Protein AF-A0A8X6MQM7-F1 (afdb_monomer_lite)

InterPro domains:
  IPR036397 Ribonuclease H superfamily [G3DSA:3.30.420.10] (53-143)

Radius of gyration: 23.17 Å; chains: 1; bounding box: 41×34×64 Å

Sequence (143 aa):
MFQRSPRKSLRQASREVGISKSSVHRIMKRCQWRSYIPRLVHALNDDDPDRRVQYCECGPFFFDATVTGPVYLNLLQQSVISSTREDFEQEEIYFQQDGAPPHYHRDVRSFLDGILPNRWIGRRGFVEYPPRSPDLTPLDFFL

pLDDT: mean 82.53, std 10.95, range [50.78, 97.06]

Organism: Nephila pilipes (NCBI:txid299642)

Structure (mmCIF, N/CA/C/O backbone):
data_AF-A0A8X6MQM7-F1
#
_en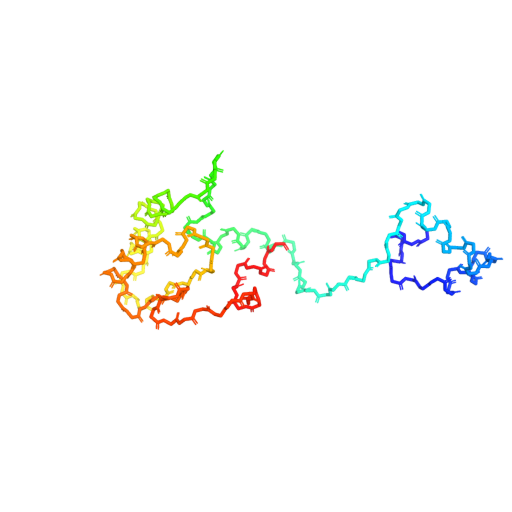try.id   AF-A0A8X6MQM7-F1
#
loop_
_atom_site.group_PDB
_atom_site.id
_atom_site.type_symbol
_atom_site.label_atom_id
_atom_site.label_alt_id
_atom_site.label_comp_id
_atom_site.label_asym_id
_atom_site.label_entity_id
_atom_site.label_seq_id
_atom_site.pdbx_PDB_ins_code
_atom_site.Cartn_x
_atom_site.Cartn_y
_atom_site.Cartn_z
_atom_site.occupancy
_atom_site.B_iso_or_equiv
_atom_site.auth_seq_id
_atom_site.auth_comp_id
_atom_site.auth_asym_id
_atom_site.auth_atom_id
_atom_site.pdbx_PDB_model_num
ATOM 1 N N . MET A 1 1 ? 14.189 -0.778 -37.234 1.00 69.62 1 MET A N 1
ATOM 2 C CA . MET A 1 1 ? 13.014 -1.544 -37.715 1.00 69.62 1 MET A CA 1
ATOM 3 C C . MET A 1 1 ? 12.012 -1.828 -36.597 1.00 69.62 1 MET A C 1
ATOM 5 O O . MET A 1 1 ? 10.958 -1.212 -36.602 1.00 69.62 1 MET A O 1
ATOM 9 N N . PHE A 1 2 ? 12.335 -2.686 -35.622 1.00 72.38 2 PHE A N 1
ATOM 10 C CA . PHE A 1 2 ? 11.419 -3.032 -34.522 1.00 72.38 2 PHE A CA 1
ATOM 11 C C . PHE A 1 2 ? 11.236 -1.913 -33.482 1.00 72.38 2 PHE A C 1
ATOM 13 O O . PHE A 1 2 ? 10.167 -1.811 -32.907 1.00 72.38 2 PHE A O 1
ATOM 20 N N . GLN A 1 3 ? 12.204 -1.001 -33.321 1.00 70.12 3 GLN A N 1
ATOM 21 C CA . GLN A 1 3 ? 12.024 0.217 -32.506 1.00 70.12 3 GLN A CA 1
ATOM 22 C C . GLN A 1 3 ? 10.921 1.144 -33.048 1.00 70.12 3 GLN A C 1
ATOM 24 O O . GLN A 1 3 ? 10.191 1.748 -32.279 1.00 70.12 3 GLN A O 1
ATOM 29 N N . ARG A 1 4 ? 10.770 1.232 -34.379 1.00 73.94 4 ARG A N 1
ATOM 30 C CA . ARG A 1 4 ? 9.742 2.064 -35.036 1.00 73.94 4 ARG A CA 1
ATOM 31 C C . ARG A 1 4 ? 8.397 1.347 -35.181 1.00 73.94 4 ARG A C 1
ATOM 33 O O . ARG A 1 4 ? 7.394 1.972 -35.490 1.00 73.94 4 ARG A O 1
ATOM 40 N N . SER A 1 5 ? 8.378 0.024 -35.027 1.00 72.88 5 SER A N 1
ATOM 41 C CA . SER A 1 5 ? 7.169 -0.792 -35.140 1.00 72.88 5 SER A CA 1
ATOM 42 C C . SER A 1 5 ? 7.301 -2.025 -34.237 1.00 72.88 5 SER A C 1
ATOM 44 O O . SER A 1 5 ? 7.640 -3.113 -34.716 1.00 72.88 5 SER A O 1
ATOM 46 N N . PRO A 1 6 ? 7.064 -1.867 -32.920 1.00 71.88 6 PRO A N 1
ATOM 47 C CA . PRO A 1 6 ? 7.285 -2.930 -31.932 1.00 71.88 6 PRO A CA 1
ATOM 48 C C . PRO A 1 6 ? 6.374 -4.146 -32.129 1.00 71.88 6 PRO A C 1
ATOM 50 O O . PRO A 1 6 ? 6.737 -5.263 -31.781 1.00 71.88 6 PRO A O 1
ATOM 53 N N . ARG A 1 7 ? 5.206 -3.939 -32.752 1.00 74.31 7 ARG A N 1
ATOM 54 C CA . ARG A 1 7 ? 4.215 -4.984 -33.060 1.00 74.31 7 ARG A CA 1
ATOM 55 C C . ARG A 1 7 ? 4.535 -5.7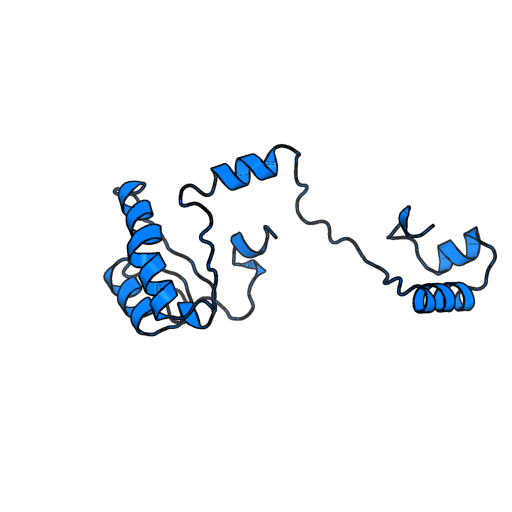83 -34.332 1.00 74.31 7 ARG A C 1
ATOM 57 O O . ARG A 1 7 ? 3.790 -6.696 -34.687 1.00 74.31 7 ARG A O 1
ATOM 64 N N . LYS A 1 8 ? 5.606 -5.439 -35.054 1.00 82.31 8 LYS A N 1
ATOM 65 C CA . LYS A 1 8 ? 5.937 -6.058 -36.342 1.00 82.31 8 LYS A CA 1
ATOM 66 C C . LYS A 1 8 ? 6.334 -7.523 -36.162 1.00 82.31 8 LYS A C 1
ATOM 68 O O . LYS A 1 8 ? 7.197 -7.856 -35.355 1.00 82.31 8 LYS A O 1
ATOM 73 N N . SER A 1 9 ? 5.734 -8.411 -36.955 1.00 84.75 9 SER A N 1
ATOM 74 C CA . SER A 1 9 ? 6.043 -9.842 -36.886 1.00 84.75 9 SER A CA 1
ATOM 75 C C . SER A 1 9 ? 7.395 -10.179 -37.527 1.00 84.75 9 SER A C 1
ATOM 77 O O . SER A 1 9 ? 7.835 -9.533 -38.479 1.00 84.75 9 SER A O 1
ATOM 79 N N . LEU A 1 10 ? 8.018 -11.279 -37.086 1.00 85.12 10 LEU A N 1
ATOM 80 C CA . LEU A 1 10 ? 9.248 -11.812 -37.697 1.00 85.12 10 LEU A CA 1
ATOM 81 C C . LEU A 1 10 ? 9.092 -12.107 -39.196 1.00 85.12 10 LEU A C 1
ATOM 83 O O . LEU A 1 10 ? 10.050 -11.987 -39.955 1.00 85.12 10 LEU A O 1
ATOM 87 N N . ARG A 1 11 ? 7.889 -12.513 -39.627 1.00 85.94 11 ARG A N 1
ATOM 88 C CA . ARG A 1 11 ? 7.586 -12.809 -41.036 1.00 85.94 11 ARG A CA 1
ATOM 89 C C . ARG A 1 11 ? 7.564 -11.535 -41.873 1.00 85.94 11 ARG A C 1
ATOM 91 O O . ARG A 1 11 ? 8.137 -11.509 -42.956 1.00 85.94 11 ARG A O 1
ATOM 98 N N . GLN A 1 12 ? 6.930 -10.487 -41.360 1.00 85.31 12 GLN A N 1
ATOM 99 C CA . GLN A 1 12 ? 6.891 -9.189 -42.023 1.00 85.31 12 GLN A CA 1
ATOM 100 C C . GLN A 1 12 ? 8.286 -8.564 -42.081 1.00 85.31 12 GLN A C 1
ATOM 102 O O . GLN A 1 12 ? 8.696 -8.081 -43.131 1.00 85.31 12 GLN A O 1
ATOM 107 N N . ALA A 1 13 ? 9.058 -8.684 -41.000 1.00 86.50 13 ALA A N 1
ATOM 108 C CA . ALA A 1 13 ? 10.434 -8.216 -40.988 1.00 86.50 13 ALA A CA 1
ATOM 109 C C . ALA A 1 13 ? 11.338 -8.969 -41.977 1.00 86.50 13 ALA A C 1
ATOM 111 O O . ALA A 1 13 ? 12.145 -8.362 -42.670 1.00 86.50 13 ALA A O 1
ATOM 112 N N . SER A 1 14 ? 11.156 -10.285 -42.096 1.00 91.06 14 SER A N 1
ATOM 113 C CA . SER A 1 14 ? 11.846 -11.108 -43.094 1.00 91.06 14 SER A CA 1
ATOM 114 C C . SER A 1 14 ? 11.558 -10.648 -44.526 1.00 91.06 14 SER A C 1
ATOM 116 O O . SER A 1 14 ? 12.489 -10.513 -45.314 1.00 91.06 14 SER A O 1
ATOM 118 N N . ARG A 1 15 ? 10.294 -10.339 -44.846 1.00 90.25 15 ARG A N 1
ATOM 119 C CA . ARG A 1 15 ? 9.900 -9.827 -46.170 1.00 90.25 15 ARG A CA 1
ATOM 120 C C . ARG A 1 15 ? 10.485 -8.449 -46.476 1.00 90.25 15 ARG A C 1
ATOM 122 O O . ARG A 1 15 ? 10.877 -8.210 -47.606 1.00 90.25 15 ARG A O 1
ATOM 129 N N . GLU A 1 16 ? 10.533 -7.562 -45.488 1.00 89.12 16 GLU A N 1
ATOM 130 C CA . GLU A 1 16 ? 11.021 -6.187 -45.666 1.00 89.12 16 GLU A CA 1
ATOM 131 C C . GLU A 1 16 ? 12.545 -6.103 -45.829 1.00 89.12 16 GLU A C 1
ATOM 133 O O . GLU A 1 16 ? 13.024 -5.265 -46.584 1.00 89.12 16 GLU A O 1
ATOM 138 N N . VAL A 1 17 ? 13.312 -6.951 -45.133 1.00 88.12 17 VAL A N 1
ATOM 139 C CA . VAL A 1 17 ? 14.790 -6.931 -45.195 1.00 88.12 17 VAL A CA 1
ATOM 140 C C . VAL A 1 17 ? 15.338 -7.955 -46.201 1.00 88.12 17 VAL A C 1
ATOM 142 O O . VAL A 1 17 ? 16.529 -7.965 -46.487 1.00 88.12 17 VAL A O 1
ATOM 145 N N . GLY A 1 18 ? 14.497 -8.852 -46.730 1.00 89.69 18 GLY A N 1
ATOM 146 C CA . GLY A 1 18 ? 14.922 -9.914 -47.654 1.00 89.69 18 GLY A CA 1
ATOM 147 C C . GLY A 1 18 ? 15.763 -11.020 -47.001 1.00 89.69 18 GLY A C 1
ATOM 148 O O . GLY A 1 18 ? 16.360 -11.841 -47.689 1.00 89.69 18 GLY A O 1
ATOM 149 N N . ILE A 1 19 ? 15.814 -11.068 -45.667 1.00 90.69 19 ILE A N 1
ATOM 150 C CA . ILE A 1 19 ? 16.559 -12.069 -44.892 1.00 90.69 19 ILE A CA 1
ATOM 151 C C . ILE A 1 19 ? 15.595 -13.165 -44.433 1.00 90.69 19 ILE A C 1
ATOM 153 O O . ILE A 1 19 ? 14.445 -12.886 -44.097 1.00 90.69 19 ILE A O 1
ATOM 157 N N . SER A 1 20 ? 16.057 -14.417 -44.343 1.00 92.12 20 SER A N 1
ATOM 158 C CA . SER A 1 20 ? 15.228 -15.518 -43.839 1.00 92.12 20 SER A CA 1
ATOM 159 C C . SER A 1 20 ? 14.712 -15.255 -42.416 1.00 92.12 20 SER A C 1
ATOM 161 O O . SER A 1 20 ? 15.423 -14.742 -41.546 1.00 92.12 20 SER A O 1
ATOM 163 N N . LYS A 1 21 ? 13.467 -15.666 -42.144 1.00 91.44 21 LYS A N 1
ATOM 164 C CA . LYS A 1 21 ? 12.824 -15.540 -40.822 1.00 91.44 21 LYS A CA 1
ATOM 165 C C . LYS A 1 21 ? 13.706 -16.076 -39.683 1.00 91.44 21 LYS A C 1
ATOM 167 O O . LYS A 1 21 ? 13.753 -15.475 -38.611 1.00 91.44 21 LYS A O 1
ATOM 172 N N . SER A 1 22 ? 14.415 -17.182 -39.912 1.00 92.00 22 SER A N 1
ATOM 173 C CA . SER A 1 22 ? 15.315 -17.806 -38.933 1.00 92.00 22 SER A CA 1
ATOM 174 C C . SER A 1 22 ? 16.516 -16.919 -38.599 1.00 92.00 22 SER A C 1
ATOM 176 O O . SER A 1 22 ? 16.899 -16.808 -37.435 1.00 92.00 22 SER A O 1
ATOM 178 N N . SER A 1 23 ? 17.084 -16.241 -39.598 1.00 92.12 23 SER A N 1
ATOM 179 C CA . SER A 1 23 ? 18.174 -15.287 -39.390 1.00 92.12 23 SER A CA 1
ATOM 180 C C . SER A 1 23 ? 17.693 -14.021 -38.680 1.00 92.12 23 SER A C 1
ATOM 182 O O . SER A 1 23 ? 18.352 -13.586 -37.738 1.00 92.12 23 SER A O 1
ATOM 184 N N . VAL A 1 24 ? 16.505 -13.499 -39.017 1.00 88.75 24 VAL A N 1
ATOM 185 C CA . VAL A 1 24 ? 15.880 -12.387 -38.268 1.00 88.75 24 VAL A CA 1
ATOM 186 C C . VAL A 1 24 ? 15.671 -12.767 -36.797 1.00 88.75 24 VAL A C 1
ATOM 188 O O . VAL A 1 24 ? 16.016 -11.998 -35.901 1.00 88.75 24 VAL A O 1
ATOM 191 N N . HIS A 1 25 ? 15.177 -13.980 -36.526 1.00 86.62 25 HIS A N 1
ATOM 192 C CA . HIS A 1 25 ? 15.001 -14.478 -35.161 1.00 86.62 25 HIS A CA 1
ATOM 193 C C . HIS A 1 25 ? 16.331 -14.582 -34.393 1.00 86.62 25 HIS A C 1
ATOM 195 O O . HIS A 1 25 ? 16.414 -14.161 -33.238 1.00 86.62 25 HIS A O 1
ATOM 201 N N . ARG A 1 26 ? 17.387 -15.097 -35.037 1.00 90.56 26 ARG A N 1
ATOM 202 C CA . ARG A 1 26 ? 18.726 -15.221 -34.436 1.00 90.56 26 ARG A CA 1
ATOM 203 C C . ARG A 1 26 ? 19.336 -13.856 -34.111 1.00 90.56 26 ARG A C 1
ATOM 205 O O . ARG A 1 26 ? 19.917 -13.696 -33.040 1.00 90.56 26 ARG A O 1
ATOM 212 N N . ILE A 1 27 ? 19.170 -12.878 -35.002 1.00 89.19 27 ILE A N 1
ATOM 213 C CA . ILE A 1 27 ? 19.611 -11.494 -34.781 1.00 89.19 27 ILE A CA 1
ATOM 214 C C . ILE A 1 27 ? 18.867 -10.890 -33.587 1.00 89.19 27 ILE A C 1
ATOM 216 O O . ILE A 1 27 ? 19.514 -10.374 -32.682 1.00 89.19 27 ILE A O 1
ATOM 220 N N . MET A 1 28 ? 17.538 -11.037 -33.512 1.00 84.12 28 MET A N 1
ATOM 221 C CA . MET A 1 28 ? 16.766 -10.548 -32.360 1.00 84.12 28 MET A CA 1
ATOM 222 C C . MET A 1 28 ? 17.231 -11.160 -31.036 1.00 84.12 28 MET A C 1
ATOM 224 O O . MET A 1 28 ? 17.377 -10.439 -30.053 1.00 84.12 28 MET A O 1
ATOM 228 N N . LYS A 1 29 ? 17.516 -12.468 -31.007 1.00 85.56 29 LYS A N 1
ATOM 229 C CA . LYS A 1 29 ? 18.061 -13.136 -29.815 1.00 85.56 29 LYS A CA 1
ATOM 230 C C . LYS A 1 29 ? 19.439 -12.597 -29.427 1.00 85.56 29 LYS A C 1
ATOM 232 O O . LYS A 1 29 ? 19.660 -12.344 -28.247 1.00 85.56 29 LYS A O 1
ATOM 237 N N . ARG A 1 30 ? 20.334 -12.382 -30.398 1.00 87.88 30 ARG A N 1
ATOM 238 C CA . ARG A 1 30 ? 21.678 -11.825 -30.164 1.00 87.88 30 ARG A CA 1
ATOM 239 C C . ARG A 1 30 ? 21.627 -10.383 -29.655 1.00 87.88 30 ARG A C 1
ATOM 241 O O . ARG A 1 30 ? 22.384 -10.038 -28.760 1.00 87.88 30 ARG A O 1
ATOM 248 N N . CYS A 1 31 ? 20.712 -9.571 -30.179 1.00 84.25 31 CYS A N 1
ATOM 249 C CA . CYS A 1 31 ? 20.492 -8.191 -29.740 1.00 84.25 31 CYS A CA 1
ATOM 250 C C . CYS A 1 31 ? 19.632 -8.081 -28.466 1.00 84.25 31 CYS A C 1
ATOM 252 O O . CYS A 1 31 ? 19.270 -6.975 -28.083 1.00 84.25 31 CYS A O 1
ATOM 254 N N . GLN A 1 32 ? 19.259 -9.205 -27.838 1.00 80.19 32 GLN A N 1
ATOM 255 C CA . GLN A 1 32 ? 18.359 -9.273 -26.677 1.00 80.19 32 GLN A CA 1
ATOM 256 C C . GLN A 1 32 ? 16.996 -8.584 -26.881 1.00 80.19 32 GLN A C 1
ATOM 258 O O . GLN A 1 32 ? 16.329 -8.183 -25.927 1.00 80.19 32 GLN A O 1
ATOM 263 N N . TRP A 1 33 ? 16.527 -8.489 -28.125 1.00 77.12 33 TRP A N 1
ATOM 264 C CA . TRP A 1 33 ? 15.236 -7.887 -28.436 1.00 77.12 33 TRP A CA 1
ATOM 265 C C . TRP A 1 33 ? 14.112 -8.877 -28.153 1.00 77.12 33 TRP A C 1
ATOM 267 O O . TRP A 1 33 ? 13.951 -9.896 -28.832 1.00 77.12 33 TRP A O 1
ATOM 277 N N . ARG A 1 34 ? 13.315 -8.563 -27.132 1.00 67.12 34 ARG A N 1
ATOM 278 C CA . ARG A 1 34 ? 12.079 -9.278 -26.814 1.00 67.12 34 ARG A CA 1
ATOM 279 C C . ARG A 1 34 ? 10.936 -8.657 -27.611 1.00 67.12 34 ARG A C 1
ATOM 281 O O . ARG A 1 34 ? 10.834 -7.440 -27.712 1.00 67.12 34 ARG A O 1
ATOM 288 N N . SER A 1 35 ? 10.081 -9.499 -28.186 1.00 60.84 35 SER A N 1
ATOM 289 C CA . SER A 1 35 ? 8.825 -9.048 -28.789 1.00 60.84 35 SER A CA 1
ATOM 290 C C . SER A 1 35 ? 7.924 -8.547 -27.664 1.00 60.84 35 SER A C 1
ATOM 292 O O . SER A 1 35 ? 7.315 -9.354 -26.966 1.00 60.84 35 SER A O 1
ATOM 294 N N . TYR A 1 36 ? 7.889 -7.237 -27.446 1.00 63.38 36 TYR A N 1
ATOM 295 C CA . TYR A 1 36 ? 6.991 -6.617 -26.481 1.00 63.38 36 TYR A CA 1
ATOM 296 C C . TYR A 1 36 ? 5.650 -6.352 -27.166 1.00 63.38 36 TYR A C 1
ATOM 298 O O . TYR A 1 36 ? 5.591 -5.636 -28.165 1.00 63.38 36 TYR A O 1
ATOM 306 N N . ILE A 1 37 ? 4.580 -6.962 -26.660 1.00 62.50 37 ILE A N 1
ATOM 307 C CA . ILE A 1 37 ? 3.211 -6.637 -27.062 1.00 62.50 37 ILE A CA 1
ATOM 308 C C . ILE A 1 37 ? 2.756 -5.528 -26.109 1.00 62.50 37 ILE A C 1
ATOM 310 O O . ILE A 1 37 ? 2.568 -5.822 -24.929 1.00 62.50 37 ILE A O 1
ATOM 314 N N . PRO A 1 38 ? 2.584 -4.275 -26.573 1.00 60.44 38 PRO A N 1
ATOM 315 C CA . PRO A 1 38 ? 2.040 -3.225 -25.727 1.00 60.44 38 PRO A CA 1
ATOM 316 C C . PRO A 1 38 ? 0.609 -3.609 -25.371 1.00 60.44 38 PRO A C 1
ATOM 318 O O . PRO A 1 38 ? -0.239 -3.706 -26.267 1.00 60.44 38 PRO A O 1
ATOM 321 N N . ARG A 1 39 ? 0.356 -3.845 -24.084 1.00 60.66 39 ARG A N 1
ATOM 322 C CA . ARG A 1 39 ? -1.002 -3.917 -23.555 1.00 60.66 39 ARG A CA 1
ATOM 323 C C . ARG A 1 39 ? -1.494 -2.476 -23.485 1.00 60.66 39 ARG A C 1
ATOM 325 O O . ARG A 1 39 ? -0.867 -1.662 -22.819 1.00 60.66 39 ARG A O 1
ATOM 332 N N . LEU A 1 40 ? -2.543 -2.149 -24.239 1.00 61.66 40 LEU A N 1
ATOM 333 C CA . LEU A 1 40 ? -3.193 -0.853 -24.081 1.00 61.66 40 LEU A CA 1
ATOM 334 C C . LEU A 1 40 ? -3.894 -0.886 -22.723 1.00 61.66 40 LEU A C 1
ATOM 336 O O . LEU A 1 40 ? -4.897 -1.575 -22.558 1.00 61.66 40 LEU A O 1
ATOM 340 N N . VAL A 1 41 ? -3.295 -0.216 -21.755 1.00 64.12 41 VAL A N 1
ATOM 341 C CA . VAL A 1 41 ? -3.968 0.245 -20.543 1.00 64.12 41 VAL A CA 1
ATOM 342 C C . VAL A 1 41 ? -4.381 1.697 -20.802 1.00 64.12 41 VAL A C 1
ATOM 344 O O . VAL A 1 41 ? -3.936 2.272 -21.799 1.00 64.12 41 VAL A O 1
ATOM 347 N N . HIS A 1 42 ? -5.298 2.246 -20.002 1.00 64.50 42 HIS A N 1
ATOM 348 C CA . HIS A 1 42 ? -5.921 3.552 -20.252 1.00 64.50 42 HIS A CA 1
ATOM 349 C C . HIS A 1 42 ? -4.907 4.617 -20.700 1.00 64.50 42 HIS A C 1
ATOM 351 O O . HIS A 1 42 ? -3.803 4.696 -20.162 1.00 64.50 42 HIS A O 1
ATOM 357 N N . ALA A 1 43 ? -5.276 5.400 -21.718 1.00 72.06 43 ALA A N 1
ATOM 358 C CA . ALA A 1 43 ? -4.416 6.462 -22.223 1.00 72.06 43 ALA A CA 1
ATOM 359 C C . ALA A 1 43 ? -4.177 7.493 -21.113 1.00 72.06 43 ALA A C 1
ATOM 361 O O . ALA A 1 43 ? -5.136 7.949 -20.495 1.00 72.06 43 ALA A O 1
ATOM 362 N N . LEU A 1 44 ? -2.907 7.817 -20.871 1.00 71.19 44 LEU A N 1
ATOM 363 C CA . LEU A 1 44 ? -2.506 8.905 -19.989 1.00 71.19 44 LEU A CA 1
ATOM 364 C C . LEU A 1 44 ? -2.463 10.195 -20.803 1.00 71.19 44 LEU A C 1
ATOM 366 O O . LEU A 1 44 ? -1.797 10.235 -21.839 1.00 71.19 44 LEU A O 1
ATOM 370 N N . ASN A 1 45 ? -3.170 11.220 -20.349 1.00 82.75 45 ASN A N 1
ATOM 371 C CA . ASN A 1 45 ? -3.050 12.581 -20.858 1.00 82.75 45 ASN A CA 1
ATOM 372 C C . ASN A 1 45 ? -1.884 13.304 -20.168 1.00 82.75 45 ASN A C 1
ATOM 374 O O . ASN A 1 45 ? -1.473 12.916 -19.075 1.00 82.75 45 ASN A O 1
ATOM 378 N N . ASP A 1 46 ? -1.393 14.384 -20.775 1.00 80.12 46 ASP A N 1
ATOM 379 C CA . ASP A 1 46 ? -0.273 15.169 -20.234 1.00 80.12 46 ASP A CA 1
ATOM 380 C C . ASP A 1 46 ? -0.574 15.764 -18.842 1.00 80.12 46 ASP A C 1
ATOM 382 O O . ASP A 1 46 ? 0.335 15.891 -18.028 1.00 80.12 46 ASP A O 1
ATOM 386 N N . ASP A 1 47 ? -1.850 16.035 -18.537 1.00 77.81 47 ASP A N 1
ATOM 387 C CA . ASP A 1 47 ? -2.315 16.541 -17.232 1.00 77.81 47 ASP A CA 1
ATOM 388 C C . ASP A 1 47 ? -2.556 15.433 -16.188 1.00 77.81 47 ASP A C 1
ATOM 390 O O . ASP A 1 47 ? -2.796 15.715 -15.010 1.00 77.81 47 ASP A O 1
ATOM 394 N N . ASP A 1 48 ? -2.575 14.161 -16.599 1.00 74.56 48 ASP A N 1
ATOM 395 C CA . ASP A 1 48 ? -2.923 13.065 -15.694 1.00 74.56 48 ASP A CA 1
ATOM 396 C C . ASP A 1 48 ? -1.929 12.898 -14.532 1.00 74.56 48 ASP A C 1
ATOM 398 O O . ASP A 1 48 ? -2.402 12.605 -13.435 1.00 74.56 48 ASP A O 1
ATOM 402 N N . PRO A 1 49 ? -0.598 13.082 -14.683 1.00 70.94 49 PRO A N 1
ATOM 403 C CA . PRO A 1 49 ? 0.334 13.025 -13.557 1.00 70.94 49 PRO A CA 1
ATOM 404 C C . PRO A 1 49 ? -0.008 14.025 -12.448 1.00 70.94 49 PRO A C 1
ATOM 406 O O . PRO A 1 49 ? -0.104 13.630 -11.287 1.00 70.94 49 PRO A O 1
ATOM 409 N N . ASP A 1 50 ? -0.272 15.284 -12.800 1.00 70.69 50 ASP A N 1
ATOM 410 C CA . ASP A 1 50 ? -0.582 16.335 -11.826 1.00 70.69 50 ASP A CA 1
ATOM 411 C C . ASP A 1 50 ? -1.934 16.083 -11.157 1.00 70.69 50 ASP A C 1
ATOM 413 O O . ASP A 1 50 ? -2.045 16.138 -9.932 1.00 70.69 50 ASP A O 1
ATOM 417 N N . ARG A 1 51 ? -2.952 15.696 -11.938 1.00 68.81 51 ARG A N 1
ATOM 418 C CA . ARG A 1 51 ? -4.269 15.316 -11.399 1.00 68.81 51 ARG A CA 1
ATOM 419 C C . ARG A 1 51 ? -4.194 14.103 -10.478 1.00 68.81 51 ARG A C 1
ATOM 421 O O . ARG A 1 51 ? -4.945 14.033 -9.512 1.00 68.81 51 ARG A O 1
ATOM 428 N N . ARG A 1 52 ? -3.299 13.151 -10.751 1.00 69.62 52 ARG A N 1
ATOM 429 C CA . ARG A 1 52 ? -3.079 11.967 -9.902 1.00 69.62 52 ARG A CA 1
ATOM 430 C C . ARG A 1 52 ? -2.372 12.317 -8.602 1.00 69.62 52 ARG A C 1
ATOM 432 O O . ARG A 1 52 ? -2.747 11.785 -7.565 1.00 69.62 52 ARG A O 1
ATOM 439 N N . VAL A 1 53 ? -1.384 13.210 -8.648 1.00 64.88 53 VAL A N 1
ATOM 440 C CA . VAL A 1 53 ? -0.733 13.732 -7.438 1.00 64.88 53 VAL A CA 1
ATOM 441 C C . VAL A 1 53 ? -1.736 14.522 -6.600 1.00 64.88 53 VAL A C 1
ATOM 443 O O . VAL A 1 53 ? -1.784 14.337 -5.390 1.00 64.88 53 VAL A O 1
ATOM 446 N N . GLN A 1 54 ? -2.583 15.328 -7.244 1.00 64.00 54 GLN A N 1
ATOM 447 C CA . GLN A 1 54 ? -3.636 16.092 -6.578 1.00 64.00 54 GLN A CA 1
ATOM 448 C C . GLN A 1 54 ? -4.750 15.205 -5.997 1.00 64.00 54 GLN A C 1
ATOM 450 O O . GLN A 1 54 ? -5.290 15.532 -4.949 1.00 64.00 54 GLN A O 1
ATOM 455 N N . TYR A 1 55 ? -5.082 14.082 -6.644 1.00 63.81 55 TYR A N 1
ATOM 456 C CA . TYR A 1 55 ? -6.062 13.109 -6.140 1.00 63.81 55 TYR A CA 1
ATOM 457 C C . TYR A 1 55 ? -5.607 12.434 -4.836 1.00 63.81 55 TYR A C 1
ATOM 459 O O . TYR A 1 55 ? -6.427 12.052 -4.007 1.00 63.81 55 TYR A O 1
ATOM 467 N N . CYS A 1 56 ? -4.298 12.282 -4.634 1.00 64.75 56 CYS A N 1
ATOM 468 C CA . CYS A 1 56 ? -3.740 11.758 -3.394 1.00 64.75 56 CYS A CA 1
ATOM 469 C C . CYS A 1 56 ? -3.658 12.869 -2.333 1.00 64.75 56 CYS A C 1
ATOM 471 O O . CYS A 1 56 ? -2.565 13.351 -2.043 1.00 64.75 56 CYS A O 1
ATOM 473 N N . GLU A 1 57 ? -4.785 13.249 -1.725 1.00 64.44 57 GLU A N 1
ATOM 474 C CA . GLU A 1 57 ? -4.833 14.293 -0.680 1.00 64.44 57 GLU A CA 1
ATOM 475 C C . GLU A 1 57 ? -3.911 13.980 0.514 1.00 64.44 57 GLU A C 1
ATOM 477 O O . GLU A 1 57 ? -3.188 14.847 0.996 1.00 64.44 57 GLU A O 1
ATOM 482 N N . CYS A 1 58 ? -3.833 12.709 0.925 1.00 69.81 58 CYS A N 1
ATOM 483 C CA . CYS A 1 58 ? -2.926 12.252 1.988 1.00 69.81 58 CYS A CA 1
ATOM 484 C C . CYS A 1 58 ? -1.465 12.049 1.532 1.00 69.81 58 CYS A C 1
ATOM 486 O O . CYS A 1 58 ? -0.598 11.785 2.363 1.00 69.81 58 CYS A O 1
ATOM 488 N N . GLY A 1 59 ? -1.185 12.172 0.230 1.00 74.44 59 GLY A N 1
ATOM 489 C CA . GLY A 1 59 ? 0.149 12.064 -0.360 1.00 74.44 59 GLY A CA 1
ATOM 490 C C . GLY A 1 59 ? 0.782 10.659 -0.352 1.00 74.44 59 GLY A C 1
ATOM 491 O O . GLY A 1 59 ? 0.326 9.739 0.331 1.00 74.44 59 GLY A O 1
ATOM 492 N N . PRO A 1 60 ? 1.850 10.453 -1.145 1.00 82.12 60 PRO A N 1
ATOM 493 C CA . PRO A 1 60 ? 2.665 9.246 -1.072 1.00 82.12 60 PRO A CA 1
ATOM 494 C C . PRO A 1 60 ? 3.552 9.251 0.181 1.00 82.12 60 PRO A C 1
ATOM 496 O O . PRO A 1 60 ? 4.228 10.236 0.478 1.00 82.12 60 PRO A O 1
ATOM 499 N N . PHE A 1 61 ? 3.620 8.111 0.870 1.00 85.38 61 PHE A N 1
ATOM 500 C CA . PHE A 1 61 ? 4.525 7.903 2.001 1.00 85.38 61 PHE A CA 1
ATOM 501 C C . PHE A 1 61 ? 5.743 7.097 1.562 1.00 85.38 61 PHE A C 1
ATOM 503 O O . PHE A 1 61 ? 5.619 5.966 1.086 1.00 85.38 61 PHE A O 1
ATOM 510 N N . PHE A 1 62 ? 6.925 7.681 1.731 1.00 87.12 62 PHE A N 1
ATOM 511 C CA . PHE A 1 62 ? 8.190 7.045 1.381 1.00 87.12 62 PHE A CA 1
ATOM 512 C C . PHE A 1 62 ? 8.869 6.480 2.624 1.00 87.12 62 PHE A C 1
ATOM 514 O O . PHE A 1 62 ? 8.861 7.092 3.690 1.00 87.12 62 PHE A O 1
ATOM 521 N N . PHE A 1 63 ? 9.477 5.308 2.466 1.00 86.81 63 PHE A N 1
ATOM 522 C CA . PHE A 1 63 ? 10.212 4.627 3.521 1.00 86.81 63 PHE A CA 1
ATOM 523 C C . PHE A 1 63 ? 11.644 4.375 3.061 1.00 86.81 63 PHE A C 1
ATOM 525 O O . PHE A 1 63 ? 11.859 3.765 2.015 1.00 86.81 63 PHE A O 1
ATOM 532 N N . ASP A 1 64 ? 12.618 4.766 3.881 1.00 90.00 64 ASP A N 1
ATOM 533 C CA . ASP A 1 64 ? 14.042 4.504 3.617 1.00 90.00 64 ASP A CA 1
ATOM 534 C C . ASP A 1 64 ? 14.451 3.053 3.935 1.00 90.00 64 ASP A C 1
ATOM 536 O O . ASP A 1 64 ? 15.589 2.639 3.713 1.00 90.00 64 ASP A O 1
ATOM 540 N N . ALA A 1 65 ? 13.525 2.260 4.481 1.00 89.62 65 ALA A N 1
ATOM 541 C CA . ALA A 1 65 ? 13.754 0.895 4.925 1.00 89.62 65 ALA A CA 1
ATOM 542 C C . ALA A 1 65 ? 12.551 -0.012 4.629 1.00 89.62 65 ALA A C 1
ATOM 544 O O . ALA A 1 65 ? 11.491 0.425 4.185 1.00 89.62 65 ALA A O 1
ATOM 545 N N . THR A 1 66 ? 12.719 -1.311 4.895 1.00 93.06 66 THR A N 1
ATOM 546 C CA . THR A 1 66 ? 11.641 -2.293 4.722 1.00 93.06 66 THR A CA 1
ATOM 547 C C . THR A 1 66 ? 10.464 -1.957 5.632 1.00 93.06 66 THR A C 1
ATOM 549 O O . THR A 1 66 ? 10.619 -1.842 6.849 1.00 93.06 66 THR A O 1
ATOM 552 N N . VAL A 1 67 ? 9.270 -1.875 5.049 1.00 94.38 67 VAL A N 1
ATOM 553 C CA . VAL A 1 67 ? 8.030 -1.698 5.803 1.00 94.38 67 VAL A CA 1
ATOM 554 C C . VAL A 1 67 ? 7.754 -2.971 6.600 1.00 94.38 67 VAL A C 1
ATOM 556 O O . VAL A 1 67 ? 7.564 -4.048 6.039 1.00 94.38 67 VAL A O 1
ATOM 559 N N . THR A 1 68 ? 7.747 -2.854 7.924 1.00 96.50 68 THR A N 1
ATOM 560 C CA . THR A 1 68 ? 7.349 -3.923 8.851 1.00 96.50 68 THR A CA 1
ATOM 561 C C . THR A 1 68 ? 5.955 -3.639 9.402 1.00 96.50 68 THR A C 1
ATOM 563 O O . THR A 1 68 ? 5.457 -2.524 9.279 1.00 96.50 68 THR A O 1
ATOM 566 N N . GLY A 1 69 ? 5.317 -4.626 10.037 1.00 96.00 69 GLY A N 1
ATOM 567 C CA . GLY A 1 69 ? 4.009 -4.431 10.677 1.00 96.00 69 GLY A CA 1
ATOM 568 C C . GLY A 1 69 ? 3.962 -3.228 11.635 1.00 96.00 69 GLY A C 1
ATOM 569 O O . GLY A 1 69 ? 3.071 -2.397 11.485 1.00 96.00 69 GLY A O 1
ATOM 570 N N . PRO A 1 70 ? 4.922 -3.074 12.568 1.00 97.06 70 PRO A N 1
ATOM 571 C CA . PRO A 1 70 ? 4.979 -1.907 13.453 1.00 97.06 70 PRO A CA 1
ATOM 572 C C . PRO A 1 70 ? 5.180 -0.570 12.728 1.00 97.06 70 PRO A C 1
ATOM 574 O O . PRO A 1 70 ? 4.520 0.407 13.067 1.00 97.06 70 PRO A O 1
ATOM 577 N N . VAL A 1 71 ? 6.053 -0.527 11.714 1.00 96.44 71 VAL A N 1
ATOM 578 C CA . VAL A 1 71 ? 6.278 0.687 10.902 1.00 96.44 71 VAL A CA 1
ATOM 579 C C . VAL A 1 71 ? 5.001 1.073 10.155 1.00 96.44 71 VAL A C 1
ATOM 581 O O . VAL A 1 71 ? 4.611 2.236 10.147 1.00 96.44 71 VAL A O 1
ATOM 584 N N . TYR A 1 72 ? 4.314 0.086 9.584 1.00 96.00 72 TYR A N 1
ATOM 585 C CA . TYR A 1 72 ? 3.051 0.299 8.890 1.00 96.00 72 TYR A CA 1
ATOM 586 C C . TYR A 1 72 ? 1.934 0.761 9.835 1.00 96.00 72 TYR A C 1
ATOM 588 O O . TYR A 1 72 ? 1.206 1.695 9.519 1.00 96.00 72 TYR A O 1
ATOM 596 N N . LEU A 1 73 ? 1.823 0.158 11.024 1.00 96.31 73 LEU A N 1
ATOM 597 C CA . LEU A 1 73 ? 0.863 0.592 12.042 1.00 96.31 73 LEU A CA 1
ATOM 598 C C . LEU A 1 73 ? 1.093 2.052 12.445 1.00 96.31 73 LEU A C 1
ATOM 600 O O . LEU A 1 73 ? 0.135 2.813 12.562 1.00 96.31 73 LEU A O 1
ATOM 604 N N . ASN A 1 74 ? 2.353 2.442 12.639 1.00 95.69 74 ASN A N 1
ATOM 605 C CA . ASN A 1 74 ? 2.700 3.813 12.983 1.00 95.69 74 ASN A CA 1
ATOM 606 C C . ASN A 1 74 ? 2.287 4.797 11.876 1.00 95.69 74 ASN A C 1
ATOM 608 O O . ASN A 1 74 ? 1.649 5.802 12.186 1.00 95.69 74 ASN A O 1
ATOM 612 N N . LEU A 1 75 ? 2.538 4.456 10.604 1.00 94.75 75 LEU A N 1
ATOM 613 C CA . LEU A 1 75 ? 2.053 5.235 9.460 1.00 94.75 75 LEU A CA 1
ATOM 614 C C . LEU A 1 75 ? 0.524 5.404 9.498 1.00 94.75 75 LEU A C 1
ATOM 616 O O . LEU A 1 75 ? 0.016 6.514 9.322 1.00 94.75 75 LEU A O 1
ATOM 620 N N . LEU A 1 76 ? -0.216 4.311 9.718 1.00 93.94 76 LEU A N 1
ATOM 621 C CA . LEU A 1 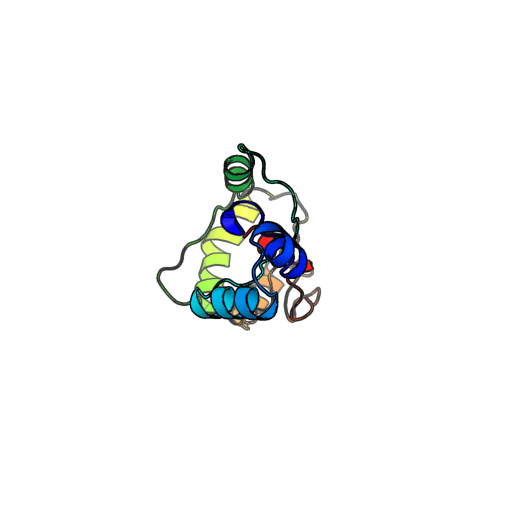76 ? -1.678 4.363 9.755 1.00 93.94 76 LEU A CA 1
ATOM 622 C C . LEU A 1 76 ? -2.180 5.292 10.860 1.00 93.94 76 LEU A C 1
ATOM 624 O O . LEU A 1 76 ? -3.086 6.083 10.624 1.00 93.94 76 LEU A O 1
ATOM 628 N N . GLN A 1 77 ? -1.598 5.203 12.054 1.00 93.75 77 GLN A N 1
ATOM 629 C CA . GLN A 1 77 ? -2.017 5.991 13.211 1.00 93.75 77 GLN A CA 1
ATOM 630 C C . GLN A 1 77 ? -1.703 7.477 13.067 1.00 93.75 77 GLN A C 1
ATOM 632 O O . GLN A 1 77 ? -2.540 8.306 13.410 1.00 93.75 77 GLN A O 1
ATOM 637 N N . GLN A 1 78 ? -0.492 7.802 12.618 1.00 90.94 78 GLN A N 1
ATOM 638 C CA . GLN A 1 78 ? 0.018 9.173 12.654 1.00 90.94 78 GLN A CA 1
ATOM 639 C C . GLN A 1 78 ? -0.317 9.975 11.406 1.00 90.94 78 GLN A C 1
ATOM 641 O O . GLN A 1 78 ? -0.319 11.200 11.461 1.00 90.94 78 GLN A O 1
ATOM 646 N N . SER A 1 79 ? -0.555 9.300 10.286 1.00 89.88 79 SER A N 1
ATOM 647 C CA . SER A 1 79 ? -0.757 9.968 9.008 1.00 89.88 79 SER A CA 1
ATOM 648 C C . SER A 1 79 ? -2.089 9.559 8.413 1.00 89.88 79 SER A C 1
ATOM 650 O O . SER A 1 79 ? -3.037 10.318 8.527 1.00 89.88 79 SER A O 1
ATOM 652 N N . VAL A 1 80 ? -2.206 8.339 7.883 1.00 89.88 80 VAL A N 1
ATOM 653 C CA . VAL A 1 80 ? -3.334 7.956 7.014 1.00 89.88 80 VAL A CA 1
ATOM 654 C C . VAL A 1 80 ? -4.690 8.090 7.709 1.00 89.88 80 VAL A C 1
ATOM 656 O O . VAL A 1 80 ? -5.574 8.773 7.208 1.00 89.88 80 VAL A O 1
ATOM 659 N N . ILE A 1 81 ? -4.884 7.446 8.862 1.00 88.69 81 ILE A N 1
ATOM 660 C CA . ILE A 1 81 ? -6.180 7.470 9.556 1.00 88.69 81 ILE A CA 1
ATOM 661 C C . ILE A 1 81 ? -6.414 8.814 10.249 1.00 88.69 81 ILE A C 1
ATOM 663 O O . ILE A 1 81 ? -7.566 9.212 10.397 1.00 88.69 81 ILE A O 1
ATOM 667 N N . SER A 1 82 ? -5.348 9.510 10.662 1.00 85.69 82 SER A N 1
ATOM 668 C CA . SER A 1 82 ? -5.469 10.845 11.257 1.00 85.69 82 SER A CA 1
ATOM 669 C C . SER A 1 82 ? -5.997 11.845 10.232 1.00 85.69 82 SER A C 1
ATOM 671 O O . SER A 1 82 ? -7.039 12.443 10.470 1.00 85.69 82 SER A O 1
ATOM 673 N N . SER A 1 83 ? -5.353 11.944 9.065 1.00 83.12 83 SER A N 1
ATOM 674 C CA . SER A 1 83 ? -5.775 12.853 7.994 1.00 83.12 83 SER A CA 1
ATOM 675 C C . SER A 1 83 ? -7.146 12.477 7.446 1.00 83.12 83 SER A C 1
ATOM 677 O O . SER A 1 83 ? -8.022 13.324 7.355 1.00 83.12 83 SER A O 1
ATOM 679 N N . THR A 1 84 ? -7.400 11.184 7.207 1.00 80.88 84 THR A N 1
ATOM 680 C CA . THR A 1 84 ? -8.717 10.749 6.706 1.00 80.88 84 THR A CA 1
ATOM 681 C C . THR A 1 84 ? -9.842 11.112 7.682 1.00 80.88 84 THR A C 1
ATOM 683 O O . THR A 1 84 ? -10.961 11.395 7.270 1.00 80.88 84 THR A O 1
ATOM 686 N N . ARG A 1 85 ? -9.583 11.105 8.995 1.00 79.88 85 ARG A N 1
ATOM 687 C CA . ARG A 1 85 ? -10.586 11.547 9.968 1.00 79.88 85 ARG A CA 1
ATOM 688 C C . ARG A 1 85 ? -10.825 13.046 9.902 1.00 79.88 85 ARG A C 1
ATOM 690 O O . ARG A 1 85 ? -11.980 13.419 9.989 1.00 79.88 85 ARG A O 1
ATOM 697 N N . GLU A 1 86 ? -9.779 13.852 9.754 1.00 78.44 86 GLU A N 1
ATOM 698 C CA . GLU A 1 86 ? -9.888 15.313 9.631 1.00 78.44 86 GLU A CA 1
ATOM 699 C C . GLU A 1 86 ? -10.634 15.720 8.351 1.00 78.44 86 GLU A C 1
ATOM 701 O O . GLU A 1 86 ? -11.522 16.570 8.400 1.00 78.44 86 GLU A O 1
ATOM 706 N N . ASP A 1 87 ? -10.330 15.066 7.230 1.00 77.25 87 ASP A N 1
ATOM 707 C CA . ASP A 1 87 ? -10.876 15.423 5.918 1.00 77.25 87 ASP A CA 1
ATOM 708 C C . ASP A 1 87 ? -12.312 14.899 5.709 1.00 77.25 87 ASP A C 1
ATOM 710 O O . ASP A 1 87 ? -13.116 15.529 5.020 1.00 77.25 87 ASP A O 1
ATOM 714 N N . PHE A 1 88 ? -12.666 13.768 6.335 1.00 75.94 88 PHE A N 1
ATOM 715 C CA . PHE A 1 88 ? -13.912 13.037 6.068 1.00 75.94 88 PHE A CA 1
ATOM 716 C C . PHE A 1 88 ? -14.762 12.774 7.328 1.00 75.94 88 PHE A C 1
ATOM 718 O O . PHE A 1 88 ? -15.479 11.773 7.380 1.00 75.94 88 PHE A O 1
ATOM 725 N N . GLU A 1 89 ? -14.718 13.645 8.350 1.00 69.69 89 GLU A N 1
ATOM 726 C CA . GLU A 1 89 ? -15.369 13.446 9.671 1.00 69.69 89 GLU A CA 1
ATOM 727 C C . GLU A 1 89 ? -16.830 12.947 9.620 1.00 69.69 89 GLU A C 1
ATOM 729 O O . GLU A 1 89 ? -17.273 12.225 10.516 1.00 69.69 89 GLU A O 1
ATOM 734 N N . GLN A 1 90 ? -17.594 13.338 8.595 1.00 67.31 90 GLN A N 1
ATOM 735 C CA . GLN A 1 90 ? -19.026 13.036 8.454 1.00 67.31 90 GLN A CA 1
ATOM 736 C C . GLN A 1 90 ? -19.318 11.864 7.500 1.00 67.31 90 GLN A C 1
ATOM 738 O O . GLN A 1 90 ? -20.479 11.474 7.360 1.00 67.31 90 GLN A O 1
ATOM 743 N N . GLU A 1 91 ? -18.304 11.300 6.838 1.00 77.94 91 GLU A N 1
ATOM 744 C CA . GLU A 1 91 ? -18.502 10.298 5.791 1.00 77.94 91 GLU A CA 1
ATOM 745 C C . GLU A 1 91 ? -18.274 8.860 6.269 1.00 77.94 91 GLU A C 1
ATOM 747 O O . GLU A 1 91 ? -17.399 8.537 7.081 1.00 77.94 91 GLU A O 1
ATOM 752 N N . GLU A 1 92 ? -19.068 7.946 5.711 1.00 83.81 92 GLU A N 1
ATOM 753 C CA . GLU A 1 92 ? -18.853 6.516 5.886 1.00 83.81 92 GLU A CA 1
ATOM 754 C C . GLU A 1 92 ? -17.710 6.046 4.976 1.00 83.81 92 GLU A C 1
ATOM 756 O O . GLU A 1 92 ? -17.912 5.611 3.845 1.00 83.81 92 GLU A O 1
ATOM 761 N N . ILE A 1 93 ? -16.486 6.127 5.492 1.00 86.31 93 ILE A N 1
ATOM 762 C CA . ILE A 1 93 ? -15.292 5.683 4.766 1.00 86.31 93 ILE A CA 1
ATOM 763 C C . ILE A 1 93 ? -15.083 4.167 4.872 1.00 86.31 93 ILE A C 1
ATOM 765 O O . ILE A 1 93 ? -15.243 3.589 5.952 1.00 86.31 93 ILE A O 1
ATOM 769 N N . TYR A 1 94 ? -14.660 3.549 3.764 1.00 89.44 94 TYR A N 1
ATOM 770 C CA . TYR A 1 94 ? -14.142 2.179 3.713 1.00 89.44 94 TYR A CA 1
ATOM 771 C C . TYR A 1 94 ? -12.648 2.207 3.389 1.00 89.44 94 TYR A C 1
ATOM 773 O O . TYR A 1 94 ? -12.237 2.765 2.374 1.00 89.44 94 TYR A O 1
ATOM 781 N N . PHE A 1 95 ? -11.829 1.578 4.231 1.00 90.62 95 PHE A N 1
ATOM 782 C CA . PHE A 1 95 ? -10.384 1.492 4.012 1.00 90.62 95 PHE A CA 1
ATOM 783 C C . PHE A 1 95 ? -10.015 0.189 3.301 1.00 90.62 95 PHE A C 1
ATOM 785 O O . PHE A 1 95 ? -10.340 -0.886 3.793 1.00 90.62 95 PHE A O 1
ATOM 792 N N . GLN A 1 96 ? -9.310 0.251 2.173 1.00 91.19 96 GLN A N 1
ATOM 793 C CA . GLN A 1 96 ? -8.863 -0.934 1.435 1.00 91.19 96 GLN A CA 1
ATOM 794 C C . GLN A 1 96 ? -7.336 -1.040 1.443 1.00 91.19 96 GLN A C 1
ATOM 796 O O . GLN A 1 96 ? -6.638 -0.078 1.136 1.00 91.19 96 GLN A O 1
ATOM 801 N N . GLN A 1 97 ? -6.823 -2.238 1.729 1.00 90.56 97 GLN A N 1
ATOM 802 C CA . GLN A 1 97 ? -5.404 -2.581 1.609 1.00 90.56 97 GLN A CA 1
ATOM 803 C C . GLN A 1 97 ? -5.219 -3.983 1.016 1.00 90.56 97 GLN A C 1
ATOM 805 O O . GLN A 1 97 ? -6.085 -4.853 1.143 1.00 90.56 97 GLN A O 1
ATOM 810 N N . ASP A 1 98 ? -4.074 -4.212 0.375 1.00 88.06 98 ASP A N 1
ATOM 811 C CA . ASP A 1 98 ? -3.738 -5.503 -0.222 1.00 88.06 98 ASP A CA 1
ATOM 812 C C . ASP A 1 98 ? -3.278 -6.541 0.832 1.00 88.06 98 ASP A C 1
ATOM 814 O O . ASP A 1 98 ? -3.340 -6.344 2.049 1.00 88.06 98 ASP A O 1
ATOM 818 N N . GLY A 1 99 ? -2.814 -7.701 0.361 1.00 87.19 99 GLY A N 1
ATOM 819 C CA . GLY A 1 99 ? -2.398 -8.816 1.212 1.00 87.19 99 GLY A CA 1
ATOM 820 C C . GLY A 1 99 ? -0.944 -8.801 1.699 1.00 87.19 99 GLY A C 1
ATOM 821 O O . GLY A 1 99 ? -0.481 -9.868 2.130 1.00 87.19 99 GLY A O 1
ATOM 822 N N . ALA A 1 100 ? -0.212 -7.682 1.600 1.00 89.00 100 ALA A N 1
ATOM 823 C CA . ALA A 1 100 ? 1.207 -7.624 1.957 1.00 89.00 100 ALA A CA 1
ATOM 824 C C . ALA A 1 100 ? 1.476 -8.037 3.426 1.00 89.00 100 ALA A C 1
ATOM 826 O O . ALA A 1 100 ? 0.631 -7.831 4.304 1.00 89.00 100 ALA A O 1
ATOM 827 N N . PRO A 1 101 ? 2.654 -8.620 3.745 1.00 93.00 101 PRO A N 1
ATOM 828 C CA . PRO A 1 101 ? 2.950 -9.093 5.101 1.00 93.00 101 PRO A CA 1
ATOM 829 C C . PRO A 1 101 ? 2.753 -8.051 6.222 1.00 93.00 101 PRO A C 1
ATOM 831 O O . PRO A 1 101 ? 2.202 -8.430 7.259 1.00 93.00 101 PRO A O 1
ATOM 834 N N . PRO A 1 102 ? 3.125 -6.763 6.053 1.00 95.06 102 PRO A N 1
ATOM 835 C CA . PRO A 1 102 ? 2.883 -5.733 7.068 1.00 95.06 102 PRO A CA 1
ATOM 836 C C . PRO A 1 102 ? 1.397 -5.468 7.330 1.00 95.06 102 PRO A C 1
ATOM 838 O O . PRO A 1 102 ? 1.009 -5.296 8.481 1.00 95.06 102 PRO A O 1
ATOM 841 N N . HIS A 1 103 ? 0.559 -5.515 6.292 1.00 92.88 103 HIS A N 1
ATOM 842 C CA . HIS A 1 103 ? -0.885 -5.252 6.374 1.00 92.88 103 HIS A CA 1
ATOM 843 C C . HIS A 1 103 ? -1.623 -6.368 7.127 1.00 92.88 103 HIS A C 1
ATOM 845 O O . HIS A 1 103 ? -2.624 -6.150 7.806 1.00 92.88 103 HIS A O 1
ATOM 851 N N . TYR A 1 104 ? -1.084 -7.588 7.058 1.00 90.94 104 TYR A N 1
ATOM 852 C CA . TYR A 1 104 ? -1.608 -8.758 7.756 1.00 90.94 104 TYR A CA 1
ATOM 853 C C . TYR A 1 104 ? -1.196 -8.835 9.246 1.00 90.94 104 TYR A C 1
ATOM 855 O O . TYR A 1 104 ? -1.695 -9.689 9.997 1.00 90.94 104 TYR A O 1
ATOM 863 N N . HIS A 1 105 ? -0.297 -7.954 9.704 1.00 95.12 105 HIS A N 1
ATOM 864 C CA . HIS A 1 105 ? 0.200 -7.947 11.079 1.00 95.12 105 HIS A CA 1
ATOM 865 C C . HIS A 1 105 ? -0.947 -7.853 12.096 1.00 95.12 105 HIS A C 1
ATOM 867 O O . HIS A 1 105 ? -1.901 -7.098 11.917 1.00 95.12 105 HIS A O 1
ATOM 873 N N . ARG A 1 106 ? -0.872 -8.627 13.187 1.00 95.38 106 ARG A N 1
ATOM 874 C CA . ARG A 1 106 ? -1.964 -8.725 14.175 1.00 95.38 106 ARG A CA 1
ATOM 875 C C . ARG A 1 106 ? -2.364 -7.357 14.721 1.00 95.38 106 ARG A C 1
ATOM 877 O O . ARG A 1 106 ? -3.550 -7.061 14.783 1.00 95.38 106 ARG A O 1
ATOM 884 N N . ASP A 1 107 ? -1.380 -6.548 15.088 1.00 96.81 107 ASP A N 1
ATOM 885 C CA . ASP A 1 107 ? -1.638 -5.267 15.745 1.00 96.81 107 ASP A CA 1
ATOM 886 C C . ASP A 1 107 ? -2.195 -4.226 14.755 1.00 96.81 107 ASP A C 1
ATOM 888 O O . ASP A 1 107 ? -3.005 -3.393 15.142 1.00 96.81 107 ASP A O 1
ATOM 892 N N . VAL A 1 108 ? -1.860 -4.342 13.461 1.00 96.25 108 VAL A N 1
ATOM 893 C CA . VAL A 1 108 ? -2.476 -3.547 12.381 1.00 96.25 108 VAL A CA 1
ATOM 894 C C . VAL A 1 108 ? -3.958 -3.882 12.262 1.00 96.25 108 VAL A C 1
ATOM 896 O O . VAL A 1 108 ? -4.796 -2.988 12.285 1.00 96.25 108 VAL A O 1
ATOM 899 N N . ARG A 1 109 ? -4.299 -5.174 12.208 1.00 95.06 109 ARG A N 1
ATOM 900 C CA . ARG A 1 109 ? -5.699 -5.615 12.114 1.00 95.06 109 ARG A CA 1
ATOM 901 C C . ARG A 1 109 ? -6.499 -5.229 13.354 1.00 95.06 109 ARG A C 1
ATOM 903 O O . ARG A 1 109 ? -7.571 -4.663 13.221 1.00 95.06 109 ARG A O 1
ATOM 910 N N . SER A 1 110 ? -5.939 -5.444 14.545 1.00 95.69 110 SER A N 1
ATOM 911 C CA . SER A 1 110 ? -6.584 -5.052 15.804 1.00 95.69 110 SER A CA 1
ATOM 912 C C . SER A 1 110 ? -6.836 -3.546 15.883 1.00 95.69 110 SER A C 1
ATOM 914 O O . SER A 1 110 ? -7.845 -3.130 16.446 1.00 95.69 110 SER A O 1
ATOM 916 N N . PHE A 1 111 ? -5.927 -2.732 15.343 1.00 95.69 111 PHE A N 1
ATOM 917 C CA . PHE A 1 111 ? -6.123 -1.292 15.243 1.00 95.69 111 PHE A CA 1
ATOM 918 C C . PHE A 1 111 ? -7.264 -0.949 14.277 1.00 95.69 111 PHE A C 1
ATOM 920 O O . PHE A 1 111 ? -8.163 -0.197 14.651 1.00 95.69 111 PHE A O 1
ATOM 927 N N . LEU A 1 112 ? -7.268 -1.545 13.080 1.00 94.12 112 LEU A N 1
ATOM 928 C CA . LEU A 1 112 ? -8.304 -1.328 12.067 1.00 94.12 112 LEU A CA 1
ATOM 929 C C . LEU A 1 112 ? -9.697 -1.780 12.530 1.00 94.12 112 LEU A C 1
ATOM 931 O O . LEU A 1 112 ? -10.662 -1.046 12.336 1.00 94.12 112 LEU A O 1
ATOM 935 N N . ASP A 1 113 ? -9.799 -2.916 13.218 1.00 93.94 113 ASP A N 1
ATOM 936 C CA . ASP A 1 113 ? -11.055 -3.403 13.803 1.00 93.94 113 ASP A CA 1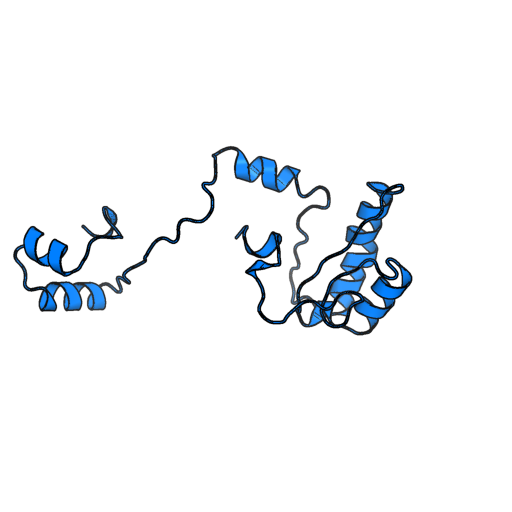
ATOM 937 C C . ASP A 1 113 ? -11.621 -2.435 14.855 1.00 93.94 113 ASP A C 1
ATOM 939 O O . ASP A 1 113 ? -12.837 -2.283 14.968 1.00 93.94 113 ASP A O 1
A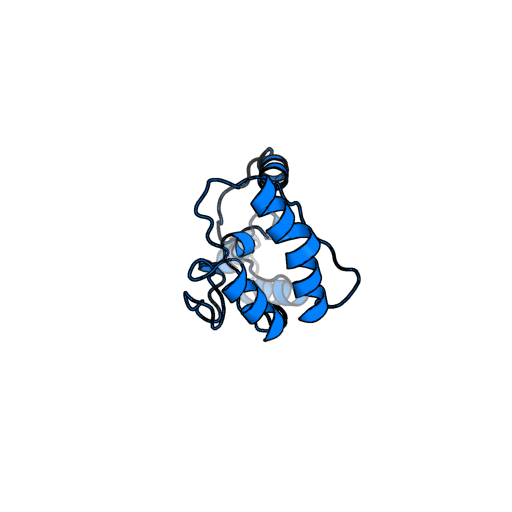TOM 943 N N . GLY A 1 114 ? -10.749 -1.762 15.613 1.00 93.00 114 GLY A N 1
ATOM 944 C CA . GLY A 1 114 ? -11.157 -0.783 16.621 1.00 93.00 114 GLY A CA 1
ATOM 945 C C . GLY A 1 114 ? -11.553 0.574 16.037 1.00 93.00 114 GLY A C 1
ATOM 946 O O . GLY A 1 114 ? -12.463 1.222 16.551 1.00 93.00 114 GLY A O 1
ATOM 947 N N . ILE A 1 115 ? -10.875 1.018 14.977 1.00 91.19 115 ILE A N 1
ATOM 948 C CA . ILE A 1 115 ? -11.043 2.368 14.420 1.00 91.19 115 ILE A CA 1
ATOM 949 C C . ILE A 1 115 ? -12.042 2.435 13.256 1.00 91.19 115 ILE A C 1
ATOM 951 O O . ILE A 1 115 ? -12.726 3.447 13.087 1.00 91.19 115 ILE A O 1
ATOM 955 N N . LEU A 1 116 ? -12.155 1.349 12.491 1.00 90.38 116 LEU A N 1
ATOM 956 C CA . LEU A 1 116 ? -13.025 1.186 11.325 1.00 90.38 116 LEU A CA 1
ATOM 957 C C . LEU A 1 116 ? -13.792 -0.145 11.417 1.00 90.38 116 LEU A C 1
ATOM 959 O O . LEU A 1 116 ? -13.657 -1.006 10.540 1.00 90.38 116 LEU A O 1
ATOM 963 N N . PRO A 1 117 ? -14.615 -0.344 12.465 1.00 90.75 117 PRO A N 1
ATOM 964 C CA . PRO A 1 117 ? -15.367 -1.581 12.623 1.00 90.75 117 PRO A CA 1
ATOM 965 C C . PRO A 1 117 ? -16.260 -1.796 11.403 1.00 90.75 117 PRO A C 1
ATOM 967 O O . PRO A 1 117 ? -17.003 -0.900 11.004 1.00 90.75 117 PRO A O 1
ATOM 970 N N . ASN A 1 118 ? -16.165 -2.984 10.807 1.00 91.38 118 ASN A N 1
ATOM 971 C CA . ASN A 1 118 ? -16.897 -3.391 9.606 1.00 91.38 118 ASN A CA 1
ATOM 972 C C . ASN A 1 118 ? -16.650 -2.536 8.347 1.00 91.38 118 ASN A C 1
ATOM 974 O O . ASN A 1 118 ? -17.385 -2.648 7.369 1.00 91.38 118 ASN A O 1
ATOM 978 N N . ARG A 1 119 ? -15.613 -1.691 8.354 1.00 91.75 119 ARG A N 1
ATOM 979 C CA . ARG A 1 119 ? -15.354 -0.688 7.309 1.00 91.75 119 ARG A CA 1
ATOM 980 C C . ARG A 1 119 ? -13.926 -0.734 6.777 1.00 91.75 119 ARG A C 1
ATOM 982 O O . ARG A 1 119 ? -13.383 0.265 6.315 1.00 91.75 119 ARG A O 1
ATOM 989 N N . TRP A 1 120 ? -13.292 -1.902 6.830 1.00 92.56 120 TRP A N 1
ATOM 990 C CA . TRP A 1 120 ? -12.014 -2.106 6.164 1.00 92.56 120 TRP A CA 1
ATOM 991 C C . TRP A 1 120 ? -11.945 -3.449 5.434 1.00 92.56 120 TRP A C 1
ATOM 993 O O . TRP A 1 120 ? -12.478 -4.471 5.879 1.00 92.56 120 TRP A O 1
ATOM 1003 N N . ILE A 1 121 ? -11.290 -3.416 4.280 1.00 92.19 121 ILE A N 1
ATOM 1004 C CA . ILE A 1 121 ? -11.125 -4.507 3.331 1.00 92.19 121 ILE A CA 1
ATOM 1005 C C . ILE A 1 121 ? -9.646 -4.874 3.315 1.00 92.19 121 ILE A C 1
ATOM 1007 O O . ILE A 1 121 ? -8.774 -4.020 3.144 1.00 92.19 121 ILE A O 1
ATOM 1011 N N . GLY A 1 122 ? -9.352 -6.153 3.493 1.00 91.38 122 GLY A N 1
ATOM 1012 C CA . GLY A 1 122 ? -7.979 -6.628 3.491 1.00 91.38 122 GLY A CA 1
ATOM 1013 C C . GLY A 1 122 ? -7.889 -8.108 3.808 1.00 91.38 122 GLY A C 1
ATOM 1014 O O . GLY A 1 122 ? -8.885 -8.806 4.018 1.00 91.38 122 GLY A O 1
ATOM 1015 N N . ARG A 1 123 ? -6.665 -8.627 3.848 1.00 89.88 123 ARG A N 1
ATOM 1016 C CA . ARG A 1 123 ? -6.448 -10.038 4.168 1.00 89.88 123 ARG A CA 1
ATOM 1017 C C . ARG A 1 123 ? -6.833 -10.325 5.625 1.00 89.88 123 ARG A C 1
ATOM 1019 O O . ARG A 1 123 ? -6.163 -9.856 6.545 1.00 89.88 123 ARG A O 1
ATOM 1026 N N . ARG A 1 124 ? -7.860 -11.162 5.826 1.00 86.75 124 ARG A N 1
ATOM 1027 C CA . ARG A 1 124 ? -8.515 -11.403 7.130 1.00 86.75 124 ARG A CA 1
ATOM 1028 C C . ARG A 1 124 ? -9.072 -10.131 7.792 1.00 86.75 124 ARG A C 1
ATOM 1030 O O . ARG A 1 124 ? -9.011 -10.020 9.017 1.00 86.75 124 ARG A O 1
ATOM 1037 N N . GLY A 1 125 ? -9.532 -9.176 6.985 1.00 83.56 125 GLY A N 1
ATOM 1038 C CA . GLY A 1 125 ? -10.362 -8.066 7.450 1.00 83.56 125 GLY A CA 1
ATOM 1039 C C . GLY A 1 125 ? -11.842 -8.425 7.475 1.00 83.56 125 GLY A C 1
ATOM 1040 O O . GLY A 1 125 ? -12.201 -9.585 7.268 1.00 83.56 125 GLY A O 1
ATOM 1041 N N . PHE A 1 126 ? -12.693 -7.425 7.713 1.00 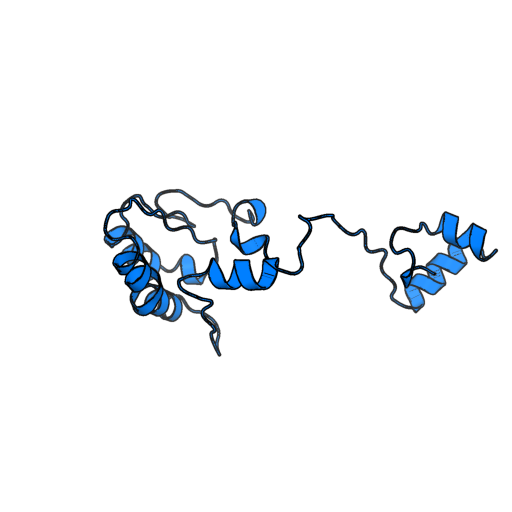84.50 126 PHE A N 1
ATOM 1042 C CA . PHE A 1 126 ? -14.147 -7.607 7.707 1.00 84.50 126 PHE A CA 1
ATOM 1043 C C . PHE A 1 126 ? -14.652 -8.095 6.344 1.00 84.50 126 PHE A C 1
ATOM 1045 O O . PHE A 1 126 ? -15.408 -9.062 6.268 1.00 84.50 126 PHE A O 1
ATOM 1052 N N . VAL A 1 127 ? -14.176 -7.463 5.268 1.00 85.38 127 VAL A N 1
ATOM 1053 C CA . VAL A 1 127 ? -14.328 -7.978 3.904 1.00 85.38 127 VAL A CA 1
ATOM 1054 C C . VAL A 1 127 ? -12.993 -8.582 3.480 1.00 85.38 127 VAL A C 1
ATOM 1056 O O . VAL A 1 127 ? -11.965 -7.898 3.447 1.00 85.38 127 VAL A O 1
ATOM 1059 N N . GLU A 1 128 ? -12.997 -9.882 3.186 1.00 85.50 128 GLU A N 1
ATOM 1060 C CA . GLU A 1 128 ? -11.781 -10.603 2.824 1.00 85.50 128 GLU A CA 1
ATOM 1061 C C . GLU A 1 128 ? -11.311 -10.225 1.418 1.00 85.50 128 GLU A C 1
ATOM 1063 O O . GLU A 1 128 ? -12.030 -10.385 0.431 1.00 85.50 128 GLU A O 1
ATOM 1068 N N . TYR A 1 129 ? -10.071 -9.746 1.331 1.00 85.62 129 TYR A N 1
ATOM 1069 C CA . TYR A 1 129 ? -9.450 -9.423 0.055 1.00 85.62 129 TYR A CA 1
ATOM 1070 C C . TYR A 1 129 ? -8.819 -10.667 -0.594 1.00 85.62 129 TYR A C 1
ATOM 1072 O O . TYR A 1 129 ? -7.992 -11.335 0.046 1.00 85.62 129 TYR A O 1
ATOM 1080 N N . PRO A 1 130 ? -9.164 -11.000 -1.852 1.00 83.25 130 PRO A N 1
ATOM 1081 C CA . PRO A 1 130 ? -8.688 -12.217 -2.493 1.00 83.25 130 PRO A CA 1
ATOM 1082 C C . PRO A 1 130 ? -7.178 -12.163 -2.798 1.00 83.25 130 PRO A C 1
ATOM 1084 O O . PRO A 1 130 ? -6.643 -11.139 -3.232 1.00 83.25 130 PRO A O 1
ATOM 1087 N N . PRO A 1 131 ? -6.448 -13.280 -2.618 1.00 80.44 131 PRO A N 1
ATOM 1088 C CA . PRO A 1 131 ? -5.019 -13.325 -2.898 1.00 80.44 131 PRO A CA 1
ATOM 1089 C C . PRO A 1 131 ? -4.738 -13.141 -4.395 1.00 80.44 131 PRO A C 1
ATOM 1091 O O . PRO A 1 131 ? -5.419 -13.728 -5.230 1.00 80.44 131 PRO A O 1
ATOM 1094 N N . ARG A 1 132 ? -3.660 -12.412 -4.728 1.00 78.25 132 ARG A N 1
ATOM 1095 C CA . ARG A 1 132 ? -3.190 -12.182 -6.113 1.00 78.25 132 ARG A CA 1
ATOM 1096 C C . ARG A 1 132 ? -4.240 -11.527 -7.019 1.00 78.25 132 ARG A C 1
ATOM 1098 O O . ARG A 1 132 ? -4.329 -11.891 -8.188 1.00 78.25 132 ARG A O 1
ATOM 1105 N N . SER A 1 133 ? -4.985 -10.566 -6.482 1.00 80.94 133 SER A N 1
ATOM 1106 C CA . SER A 1 133 ? -5.968 -9.787 -7.243 1.00 80.94 133 SER A CA 1
ATOM 1107 C C . SER A 1 133 ? -5.516 -8.328 -7.382 1.00 80.94 133 SER A C 1
ATOM 1109 O O . SER A 1 133 ? -6.140 -7.440 -6.802 1.00 80.94 133 SER A O 1
ATOM 1111 N N . PRO A 1 134 ? -4.397 -8.062 -8.093 1.00 74.00 134 PRO A N 1
ATOM 1112 C CA . PRO A 1 134 ? -3.961 -6.690 -8.355 1.00 74.00 134 PRO A CA 1
ATOM 1113 C C . PRO A 1 134 ? -4.992 -5.935 -9.202 1.00 74.00 134 PRO A C 1
ATOM 1115 O O . PRO A 1 134 ? -5.044 -4.715 -9.186 1.00 74.00 134 PRO A O 1
ATOM 1118 N N . ASP A 1 135 ? -5.853 -6.664 -9.915 1.00 77.81 135 ASP A N 1
ATOM 1119 C CA . ASP A 1 135 ? -6.955 -6.116 -10.688 1.00 77.81 135 ASP A CA 1
ATOM 1120 C C . ASP A 1 135 ? -8.090 -5.521 -9.837 1.00 77.81 135 ASP A C 1
ATOM 1122 O O . ASP A 1 135 ? -8.979 -4.856 -10.364 1.00 77.81 135 ASP A O 1
ATOM 1126 N N . LEU A 1 136 ? -8.072 -5.754 -8.527 1.00 76.75 136 LEU A N 1
ATOM 1127 C CA . LEU A 1 136 ? -9.045 -5.200 -7.590 1.00 76.75 136 LEU A CA 1
ATOM 1128 C C . LEU A 1 136 ? -8.464 -4.063 -6.750 1.00 76.75 136 LEU A C 1
ATOM 1130 O O . LEU A 1 136 ? -9.213 -3.414 -6.021 1.00 76.75 136 LEU A O 1
ATOM 1134 N N . THR A 1 137 ? -7.149 -3.826 -6.830 1.00 76.81 137 THR A N 1
ATOM 1135 C CA . THR A 1 137 ? -6.478 -2.767 -6.078 1.00 76.81 137 THR A CA 1
ATOM 1136 C C . THR A 1 137 ? -6.397 -1.571 -7.013 1.00 76.81 137 THR A C 1
ATOM 1138 O O . THR A 1 137 ? -5.591 -1.607 -7.944 1.00 76.81 137 THR A O 1
ATOM 1141 N N . PRO A 1 138 ? -7.184 -0.497 -6.812 1.00 69.25 138 PRO A N 1
ATOM 1142 C CA . PRO A 1 138 ? -7.156 0.638 -7.728 1.00 69.25 138 PRO A CA 1
ATOM 1143 C C . PRO A 1 138 ? -5.730 1.161 -7.921 1.00 69.25 138 PRO A C 1
ATOM 1145 O O . PRO A 1 138 ? -5.314 1.384 -9.050 1.00 69.25 138 PRO A O 1
ATOM 1148 N N . LEU A 1 139 ? -4.954 1.229 -6.832 1.00 72.62 139 LEU A N 1
ATOM 1149 C CA . LEU A 1 139 ? -3.569 1.708 -6.811 1.00 72.62 139 LEU A CA 1
ATOM 1150 C C . LEU A 1 139 ? -2.570 0.834 -7.597 1.00 72.62 139 LEU A C 1
ATOM 1152 O O . LEU A 1 139 ? -1.579 1.373 -8.082 1.00 72.62 139 LEU A O 1
ATOM 1156 N N . ASP A 1 140 ? -2.835 -0.461 -7.807 1.00 69.62 140 ASP A N 1
ATOM 1157 C CA . ASP A 1 140 ? -1.926 -1.348 -8.560 1.00 69.62 140 ASP A CA 1
ATOM 1158 C C . ASP A 1 140 ? -1.994 -1.110 -10.082 1.00 69.62 140 ASP A C 1
ATOM 1160 O O . ASP A 1 140 ? -1.102 -1.526 -10.824 1.00 69.62 140 ASP A O 1
ATOM 1164 N N . PHE A 1 141 ? -3.031 -0.420 -10.572 1.00 58.88 141 PHE A N 1
ATOM 1165 C CA . PHE A 1 141 ? -3.180 -0.073 -11.990 1.00 58.88 141 PHE A CA 1
ATOM 1166 C C . PHE A 1 141 ? -2.445 1.205 -12.407 1.00 58.88 141 PHE A C 1
ATOM 1168 O O . PHE A 1 141 ? -2.412 1.522 -13.599 1.00 58.88 141 PHE A O 1
ATOM 1175 N N . PHE A 1 142 ? -1.897 1.955 -11.450 1.00 54.12 142 PHE A N 1
ATOM 1176 C CA . PHE A 1 142 ? -1.357 3.296 -11.681 1.00 54.12 142 PHE A CA 1
ATOM 1177 C C . PHE A 1 142 ? 0.182 3.360 -11.760 1.00 54.12 142 PHE A C 1
ATOM 1179 O O . PHE A 1 142 ? 0.729 4.462 -11.729 1.00 54.12 142 PHE A O 1
ATOM 1186 N N . LEU A 1 143 ? 0.864 2.215 -11.908 1.00 50.78 143 LEU A N 1
ATOM 1187 C CA . LEU A 1 143 ? 2.324 2.099 -12.082 1.00 50.78 143 LEU A CA 1
ATOM 1188 C C . LEU A 1 143 ? 2.793 2.179 -13.544 1.00 50.78 143 LEU A C 1
ATOM 1190 O O . LEU A 1 143 ? 2.122 1.601 -14.431 1.00 50.78 143 LEU A O 1
#

Secondary structure (DSSP, 8-state):
-TTT-TT--HHHHHHHHT--HHHHHHHHHHTT----------PPPTTHHHHHHHH-TT-PPP-SS---HHHHHHHIIIIIHHHHHHH-TTS---EE----TTTT-HHHHHHHHHHSTT-EEETTSSEEPPTT-GGG-GGGG--

Foldseek 3Di:
DCVVPLQDDLVNVCVVVVHDSVVSVVVCVVVVNDSDDDDDDPDDDPCNVVVVQVVPPLGDDDDPDDDALVNVLCCCVPGVVVVCCVVAVPDLAAAEDEADRSCPDPVNQVVCCVSNPCRYEYPPHNHHDDPPPCVPVPVSSPD